Protein AF-A0A1W9IJ29-F1 (afdb_monomer_lite)

Sequence (70 aa):
RRFSFVPAALLSASIFALAHGYGLIGFVSVLWSGFLWAWIYEKTGSLIPGMIAHAVNNLLVSLTVMALLR

Foldseek 3Di:
DPDDQVVVQQVQLQVQLVVVVDPPVSSVVSSVLSSVLSVVCVVPVDNVVSVVVVVVVVVVVVVVVVVVVD

pLDDT: mean 94.91, std 5.22, range [65.0, 97.94]

Secondary structure (DSSP, 8-state):
--S-HHHHHHHHHHHHHHHTT--HHHHHHHHHHHHHHHHHHHHHS-SHHHHHHHHHHHHHHHHHHHHH--

Structure (mmCIF, N/CA/C/O backbone):
data_AF-A0A1W9IJ29-F1
#
_entry.id   AF-A0A1W9IJ29-F1
#
loop_
_atom_site.group_PDB
_atom_site.id
_atom_site.type_symbol
_atom_site.label_atom_id
_atom_site.label_alt_id
_atom_site.label_comp_id
_atom_site.label_asym_id
_atom_site.label_entity_id
_atom_site.label_seq_id
_atom_site.pdbx_PDB_ins_code
_atom_site.Cartn_x
_atom_site.Cartn_y
_atom_site.Cartn_z
_atom_site.occupancy
_atom_site.B_iso_or_equiv
_atom_site.auth_seq_id
_atom_site.auth_comp_id
_atom_site.auth_asym_id
_atom_site.auth_atom_id
_atom_site.pdbx_PDB_model_num
ATOM 1 N N . ARG A 1 1 ? -20.192 -2.432 10.634 1.00 72.44 1 ARG A N 1
ATOM 2 C CA . ARG A 1 1 ? -19.296 -2.966 9.575 1.00 72.44 1 ARG A CA 1
ATOM 3 C C . ARG A 1 1 ? -19.994 -4.162 8.926 1.00 72.44 1 ARG A C 1
ATOM 5 O O . ARG A 1 1 ? -20.435 -5.019 9.674 1.00 72.44 1 ARG A O 1
ATOM 12 N N . ARG A 1 2 ? -20.173 -4.189 7.592 1.00 81.25 2 ARG A N 1
ATOM 13 C CA . ARG A 1 2 ? -20.852 -5.298 6.870 1.00 81.25 2 ARG A CA 1
ATOM 14 C C . ARG A 1 2 ? -19.960 -6.530 6.649 1.00 81.25 2 ARG A C 1
ATOM 16 O O . ARG A 1 2 ? -20.481 -7.627 6.522 1.00 81.25 2 ARG A O 1
ATOM 23 N N . PHE A 1 3 ? -18.642 -6.345 6.633 1.00 85.38 3 PHE A N 1
ATOM 24 C CA . PHE A 1 3 ? -17.644 -7.405 6.479 1.00 85.38 3 PHE A CA 1
ATOM 25 C C . PHE A 1 3 ? -16.663 -7.386 7.657 1.00 85.38 3 PHE A C 1
ATOM 27 O O . PHE A 1 3 ? -16.458 -6.334 8.273 1.00 85.38 3 PHE A O 1
ATOM 34 N N . SER A 1 4 ? -16.052 -8.536 7.956 1.00 91.94 4 SER A N 1
ATOM 35 C CA . SER A 1 4 ? -14.885 -8.609 8.841 1.00 91.94 4 SER A CA 1
ATOM 36 C C . SER A 1 4 ? -13.654 -7.995 8.160 1.00 91.94 4 SER A C 1
ATOM 38 O O . SER A 1 4 ? -13.647 -7.765 6.949 1.00 91.94 4 SER A O 1
ATOM 40 N N . PHE A 1 5 ? -12.617 -7.690 8.943 1.00 93.00 5 PHE A N 1
ATOM 41 C CA . PHE A 1 5 ? -11.438 -6.962 8.465 1.00 93.00 5 PHE A CA 1
ATOM 42 C C . PHE A 1 5 ? -10.785 -7.613 7.235 1.00 93.00 5 PHE A C 1
ATOM 44 O O . PHE A 1 5 ? -10.614 -6.953 6.217 1.00 93.00 5 PHE A O 1
ATOM 51 N N . VAL A 1 6 ? -10.464 -8.908 7.310 1.00 94.50 6 VAL A N 1
ATOM 52 C CA . VAL A 1 6 ? -9.712 -9.619 6.261 1.00 94.50 6 VAL A CA 1
ATOM 53 C C . VAL A 1 6 ? -10.394 -9.550 4.884 1.00 94.50 6 VAL A C 1
ATOM 55 O O . VAL A 1 6 ? -9.749 -9.079 3.948 1.00 94.50 6 VAL A O 1
ATOM 58 N N . PRO A 1 7 ? -11.675 -9.940 4.712 1.00 94.94 7 PRO A N 1
ATOM 59 C CA . PRO A 1 7 ? -12.336 -9.848 3.410 1.00 94.94 7 PRO A CA 1
ATOM 60 C C . PRO A 1 7 ? -12.510 -8.402 2.930 1.00 94.94 7 PRO A C 1
ATOM 62 O O . PRO A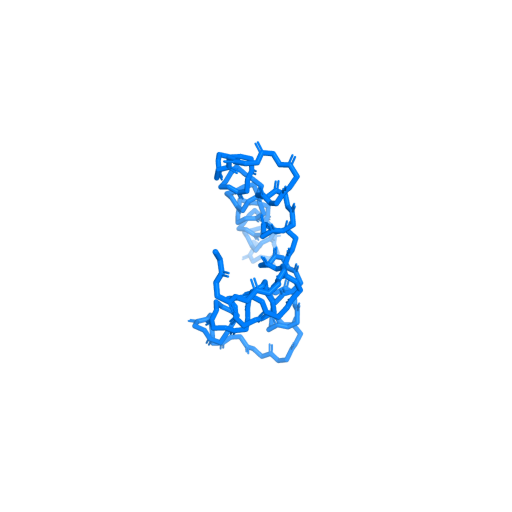 1 7 ? -12.383 -8.146 1.735 1.00 94.94 7 PRO A O 1
ATOM 65 N N . ALA A 1 8 ? -12.739 -7.442 3.834 1.00 95.62 8 ALA A N 1
ATOM 66 C CA . ALA A 1 8 ? -12.817 -6.029 3.462 1.00 95.62 8 ALA A CA 1
ATOM 67 C C . ALA A 1 8 ? -11.467 -5.489 2.955 1.00 95.62 8 ALA A C 1
ATOM 69 O O . ALA A 1 8 ? -11.417 -4.806 1.932 1.00 95.62 8 ALA A O 1
ATOM 70 N N . ALA A 1 9 ? -10.375 -5.824 3.647 1.00 96.44 9 ALA A N 1
ATOM 71 C CA . ALA A 1 9 ? -9.021 -5.426 3.285 1.00 96.44 9 ALA A CA 1
ATOM 72 C C . ALA A 1 9 ? -8.587 -6.059 1.960 1.00 96.44 9 ALA A C 1
ATOM 74 O O . ALA A 1 9 ? -8.067 -5.354 1.103 1.00 96.44 9 ALA A O 1
ATOM 75 N N . LEU A 1 10 ? -8.854 -7.354 1.758 1.00 97.12 10 LEU A N 1
ATOM 76 C CA . LEU A 1 10 ? -8.526 -8.049 0.511 1.00 97.12 10 LEU A CA 1
ATOM 77 C C . LEU A 1 10 ? -9.305 -7.493 -0.681 1.00 97.12 10 LEU A C 1
ATOM 79 O O . LEU A 1 10 ? -8.708 -7.253 -1.727 1.00 97.12 10 LEU A O 1
ATOM 83 N N . LEU A 1 11 ? -10.611 -7.249 -0.534 1.00 97.19 11 LEU A N 1
ATOM 84 C CA . LEU A 1 11 ? -11.422 -6.674 -1.608 1.00 97.19 11 LEU A CA 1
ATOM 85 C C . LEU A 1 11 ? -10.944 -5.262 -1.968 1.00 97.19 11 LEU A C 1
ATOM 87 O O . LEU A 1 11 ? -10.733 -4.963 -3.141 1.00 97.19 11 LEU A O 1
ATOM 91 N N . SER A 1 12 ? -10.721 -4.421 -0.955 1.00 96.12 12 SER A N 1
ATOM 92 C CA . SER A 1 12 ? -10.209 -3.060 -1.136 1.00 96.12 12 SER A CA 1
ATOM 93 C C . SER A 1 12 ? -8.836 -3.058 -1.817 1.00 96.12 12 SER A C 1
ATOM 95 O O . SER A 1 12 ? -8.649 -2.401 -2.841 1.00 96.12 12 SER A O 1
ATOM 97 N N . ALA A 1 13 ? -7.896 -3.861 -1.310 1.00 97.31 13 ALA A N 1
ATOM 98 C CA . ALA A 1 13 ? -6.556 -3.986 -1.871 1.00 97.31 13 ALA A CA 1
ATOM 99 C C . ALA A 1 13 ? -6.571 -4.540 -3.303 1.00 97.31 13 ALA A C 1
ATOM 101 O O . ALA A 1 13 ? -5.773 -4.104 -4.128 1.00 97.31 13 ALA A O 1
ATOM 102 N N . SER A 1 14 ? -7.489 -5.459 -3.620 1.00 97.69 14 SER A N 1
ATOM 103 C CA . SER A 1 14 ? -7.626 -6.026 -4.968 1.00 97.69 14 SER A CA 1
ATOM 104 C C . SER A 1 14 ? -8.106 -4.983 -5.970 1.00 97.69 14 SER A C 1
ATOM 106 O O . SER A 1 14 ? -7.497 -4.830 -7.024 1.00 97.69 14 SER A O 1
ATOM 108 N N . ILE A 1 15 ? -9.153 -4.223 -5.631 1.00 97.94 15 ILE A N 1
ATOM 109 C CA . ILE A 1 15 ? -9.648 -3.126 -6.477 1.00 97.94 15 ILE A CA 1
ATOM 110 C C . ILE A 1 15 ? -8.537 -2.090 -6.693 1.00 97.94 15 ILE A C 1
ATOM 112 O O . ILE A 1 15 ? -8.296 -1.659 -7.820 1.00 97.94 15 ILE A O 1
ATOM 116 N N . PHE A 1 16 ? -7.823 -1.739 -5.622 1.00 96.88 16 PHE A N 1
ATOM 117 C CA . PHE A 1 16 ? -6.698 -0.813 -5.671 1.00 96.88 16 PHE A CA 1
ATOM 118 C C . PHE A 1 16 ? -5.570 -1.315 -6.586 1.00 96.88 16 PHE A C 1
ATOM 120 O O . PHE A 1 16 ? -5.133 -0.580 -7.467 1.00 96.88 16 PHE A O 1
ATOM 127 N N . ALA A 1 17 ? -5.137 -2.570 -6.443 1.00 97.19 17 ALA A N 1
ATOM 128 C CA . ALA A 1 17 ? -4.074 -3.153 -7.261 1.00 97.19 17 ALA A CA 1
ATOM 129 C C . ALA A 1 17 ? -4.458 -3.282 -8.741 1.00 97.19 17 ALA A C 1
ATOM 131 O O . ALA A 1 17 ? -3.638 -2.991 -9.611 1.00 97.19 17 ALA A O 1
ATOM 132 N N . LEU A 1 18 ? -5.708 -3.654 -9.039 1.00 97.38 18 LEU A N 1
ATOM 133 C CA . LEU A 1 18 ? -6.209 -3.736 -10.414 1.00 97.38 18 LEU A CA 1
ATOM 134 C C . LEU A 1 18 ? -6.171 -2.374 -11.117 1.00 97.38 18 LEU A C 1
ATOM 136 O O . LEU A 1 18 ? -5.786 -2.299 -12.281 1.00 97.38 18 LEU A O 1
ATOM 140 N N . ALA A 1 19 ? -6.500 -1.293 -10.404 1.00 96.94 19 ALA A N 1
ATOM 141 C CA . ALA A 1 19 ? -6.488 0.061 -10.956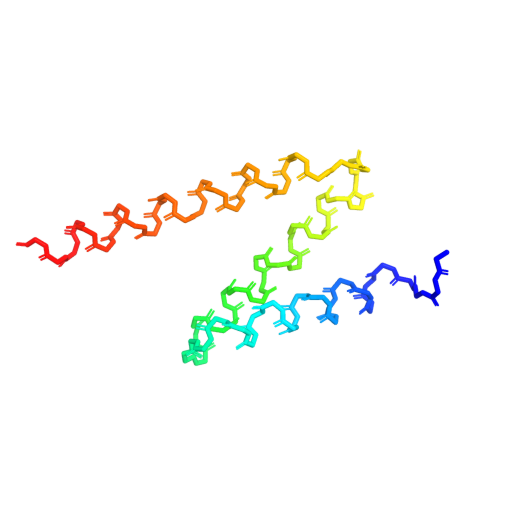 1.00 96.94 19 ALA A CA 1
ATOM 142 C C . ALA A 1 19 ? -5.088 0.557 -11.371 1.00 96.94 19 ALA A C 1
ATOM 144 O O . ALA A 1 19 ? -4.993 1.505 -12.145 1.00 96.94 19 ALA A O 1
ATOM 145 N N . HIS A 1 20 ? -4.006 -0.073 -10.895 1.00 94.31 20 HIS A N 1
ATOM 146 C CA . HIS A 1 20 ? -2.639 0.310 -11.269 1.00 94.31 20 HIS A CA 1
ATOM 147 C C . HIS A 1 20 ? -2.209 -0.233 -12.636 1.00 94.31 20 HIS A C 1
ATOM 149 O O . HIS A 1 20 ? -1.248 0.271 -13.209 1.00 94.31 20 HIS A O 1
ATOM 155 N N . GLY A 1 21 ? -2.878 -1.268 -13.158 1.00 94.38 21 GLY A N 1
ATOM 156 C CA . GLY A 1 21 ? -2.573 -1.819 -14.484 1.00 94.38 21 GLY A CA 1
ATOM 157 C C . GLY A 1 21 ? -1.172 -2.432 -14.627 1.00 94.38 21 GLY A C 1
ATOM 158 O O . GLY A 1 21 ? -0.673 -2.568 -15.741 1.00 94.38 21 GLY A O 1
ATOM 159 N N . TYR A 1 22 ? -0.513 -2.789 -13.522 1.00 93.88 22 TYR A N 1
ATOM 160 C CA . TYR A 1 22 ? 0.810 -3.411 -13.555 1.00 93.88 22 TYR A CA 1
ATOM 161 C C . TYR A 1 22 ? 0.760 -4.882 -13.987 1.00 93.88 22 TYR A C 1
ATOM 163 O O . TYR A 1 22 ? -0.239 -5.576 -13.802 1.00 93.88 22 TYR A O 1
ATOM 171 N N . GLY A 1 23 ? 1.890 -5.386 -14.500 1.00 94.31 23 GLY A N 1
ATOM 172 C CA . GLY A 1 23 ? 2.100 -6.825 -14.683 1.00 94.31 23 GLY A CA 1
ATOM 173 C C . GLY A 1 23 ? 2.096 -7.584 -13.348 1.00 94.31 23 GLY A C 1
ATOM 174 O O . GLY A 1 23 ? 2.117 -6.975 -12.280 1.00 94.31 23 GLY A O 1
ATOM 175 N N . LEU A 1 24 ? 2.121 -8.921 -13.396 1.00 95.38 24 LEU A N 1
ATOM 176 C CA . LEU A 1 24 ? 1.908 -9.793 -12.227 1.00 95.38 24 LEU A CA 1
ATOM 177 C C . LEU A 1 24 ? 2.727 -9.400 -10.981 1.00 95.38 24 LEU A C 1
ATOM 179 O O . LEU A 1 24 ? 2.180 -9.323 -9.886 1.00 95.38 24 LEU A O 1
ATOM 183 N N . ILE A 1 25 ? 4.021 -9.111 -11.142 1.00 95.12 25 ILE A N 1
ATOM 184 C CA . ILE A 1 25 ? 4.905 -8.753 -10.019 1.00 95.12 25 ILE A CA 1
ATOM 185 C C . ILE A 1 25 ? 4.491 -7.412 -9.394 1.00 95.12 25 ILE A C 1
ATOM 187 O O . ILE A 1 25 ? 4.363 -7.306 -8.173 1.00 95.12 25 ILE A O 1
ATOM 191 N N . GLY A 1 26 ? 4.242 -6.394 -10.222 1.00 94.25 26 GLY A N 1
ATOM 192 C CA . GLY A 1 26 ? 3.789 -5.086 -9.747 1.00 94.25 26 GLY A CA 1
ATOM 193 C C . GLY A 1 26 ? 2.399 -5.162 -9.117 1.00 94.25 26 GLY A C 1
ATOM 194 O O . GLY A 1 26 ? 2.168 -4.559 -8.074 1.00 94.25 26 GLY A O 1
ATOM 195 N N . PHE A 1 27 ? 1.506 -5.976 -9.682 1.00 96.62 27 PHE A N 1
ATOM 196 C CA . PHE A 1 27 ? 0.189 -6.242 -9.113 1.00 96.62 27 PHE A CA 1
ATOM 197 C C . PHE A 1 27 ? 0.291 -6.827 -7.700 1.00 96.62 27 PHE A C 1
ATOM 199 O O . PHE A 1 27 ? -0.310 -6.288 -6.774 1.00 96.62 27 PHE A O 1
ATOM 206 N N . VAL A 1 28 ? 1.091 -7.884 -7.506 1.00 97.44 28 VAL A N 1
ATOM 207 C CA . VAL A 1 28 ? 1.280 -8.515 -6.187 1.00 97.44 28 VAL A CA 1
ATOM 208 C C . VAL A 1 28 ? 1.893 -7.531 -5.184 1.00 97.44 28 VAL A C 1
ATOM 210 O O . VAL A 1 28 ? 1.461 -7.484 -4.033 1.00 97.44 28 VAL A O 1
ATOM 213 N N . SER A 1 29 ? 2.843 -6.699 -5.621 1.00 95.75 29 SER A N 1
ATOM 214 C CA . SER A 1 29 ? 3.454 -5.658 -4.784 1.00 95.75 29 SER A CA 1
ATOM 215 C C . SER A 1 29 ? 2.436 -4.617 -4.297 1.00 95.75 29 SER A C 1
ATOM 217 O O . SER A 1 29 ? 2.369 -4.303 -3.102 1.00 95.75 29 SER A O 1
ATOM 219 N N . VAL A 1 30 ? 1.589 -4.113 -5.200 1.00 96.50 30 VAL A N 1
ATOM 220 C CA . VAL A 1 30 ? 0.552 -3.126 -4.861 1.00 96.50 30 VAL A CA 1
ATOM 221 C C . VAL A 1 30 ? -0.558 -3.752 -4.023 1.00 96.50 30 VAL A C 1
ATOM 223 O O . VAL A 1 30 ? -1.017 -3.127 -3.069 1.00 96.50 30 VAL A O 1
ATOM 226 N N . LEU A 1 31 ? -0.958 -4.990 -4.324 1.00 97.75 31 LEU A N 1
ATOM 227 C CA . LEU A 1 31 ? -1.942 -5.741 -3.544 1.00 97.75 31 LEU A CA 1
ATOM 228 C C . LEU A 1 31 ? -1.479 -5.895 -2.093 1.00 97.75 31 LEU A C 1
ATOM 230 O O . LEU A 1 31 ? -2.225 -5.591 -1.161 1.00 97.75 31 LEU A O 1
ATOM 234 N N . TRP A 1 32 ? -0.231 -6.324 -1.903 1.00 97.81 32 TRP A N 1
ATOM 235 C CA . TRP A 1 32 ? 0.369 -6.471 -0.582 1.00 97.81 32 TRP A CA 1
ATOM 236 C C . TRP A 1 32 ? 0.440 -5.137 0.163 1.00 97.81 32 TRP A C 1
ATOM 238 O O . TRP A 1 32 ? 0.025 -5.043 1.319 1.00 97.81 32 TRP A O 1
ATOM 248 N N . SER A 1 33 ? 0.888 -4.083 -0.520 1.00 96.25 33 SER A N 1
ATOM 249 C CA . SER A 1 33 ? 0.945 -2.734 0.046 1.00 96.25 33 SER A CA 1
ATOM 250 C C . SER A 1 33 ? -0.446 -2.242 0.464 1.00 96.25 33 SER A C 1
ATOM 252 O O . SER A 1 33 ? -0.630 -1.797 1.593 1.00 96.25 33 SER A O 1
ATOM 254 N N . GLY A 1 34 ? -1.457 -2.402 -0.396 1.00 96.94 34 GLY A N 1
ATOM 255 C CA . GLY A 1 34 ? -2.848 -2.042 -0.108 1.00 96.94 34 GLY A CA 1
ATOM 256 C C . GLY A 1 34 ? -3.412 -2.765 1.117 1.00 96.94 34 GLY A C 1
ATOM 257 O O . GLY A 1 34 ? -4.072 -2.146 1.956 1.00 96.94 34 GLY A O 1
ATOM 258 N N . PHE A 1 35 ? -3.101 -4.055 1.266 1.00 97.88 35 PHE A N 1
ATOM 259 C CA . PHE A 1 35 ? -3.482 -4.826 2.447 1.00 97.88 35 PHE A CA 1
ATOM 260 C C . PHE A 1 35 ? -2.796 -4.303 3.719 1.00 97.88 35 PHE A C 1
ATOM 262 O O . PHE A 1 35 ? -3.455 -4.142 4.748 1.00 97.88 35 PHE A O 1
ATOM 269 N N . LEU A 1 36 ? -1.500 -3.977 3.652 1.00 97.31 36 LEU A N 1
ATOM 270 C CA . LEU A 1 36 ? -0.760 -3.387 4.772 1.00 97.31 36 LEU A CA 1
ATOM 271 C C . LEU A 1 36 ? -1.338 -2.033 5.201 1.00 97.31 36 LEU A C 1
ATOM 273 O O . LEU A 1 36 ? -1.505 -1.798 6.397 1.00 97.31 36 LEU A O 1
ATOM 277 N N . TRP A 1 37 ? -1.710 -1.160 4.261 1.00 96.94 37 TRP A N 1
ATOM 278 C CA . TRP A 1 37 ? -2.341 0.127 4.580 1.00 96.94 37 TRP A CA 1
ATOM 279 C C . TRP A 1 37 ? -3.687 -0.060 5.286 1.00 96.94 37 TRP A C 1
ATOM 281 O O . TRP A 1 37 ? -3.963 0.612 6.283 1.00 96.94 37 TRP A O 1
ATOM 291 N N . ALA A 1 38 ? -4.498 -1.016 4.822 1.00 96.88 38 ALA A N 1
ATOM 292 C CA . ALA A 1 38 ? -5.755 -1.373 5.473 1.00 96.88 38 ALA A CA 1
ATOM 293 C C . ALA A 1 38 ? -5.529 -1.941 6.884 1.00 96.88 38 ALA A C 1
ATOM 295 O O . ALA A 1 38 ? -6.273 -1.616 7.808 1.00 96.88 38 ALA A O 1
ATOM 296 N N . TRP A 1 39 ? -4.487 -2.752 7.075 1.00 97.06 39 TRP A N 1
ATOM 297 C CA . TRP A 1 39 ? -4.116 -3.290 8.384 1.00 97.06 39 TRP A CA 1
ATOM 298 C C . TRP A 1 39 ? -3.660 -2.203 9.364 1.00 97.06 39 TRP A C 1
ATOM 300 O O . TRP A 1 39 ? -4.078 -2.204 10.522 1.00 97.06 39 TRP A O 1
ATOM 310 N N . ILE A 1 40 ? -2.867 -1.235 8.903 1.00 96.56 40 ILE A N 1
ATOM 311 C CA . ILE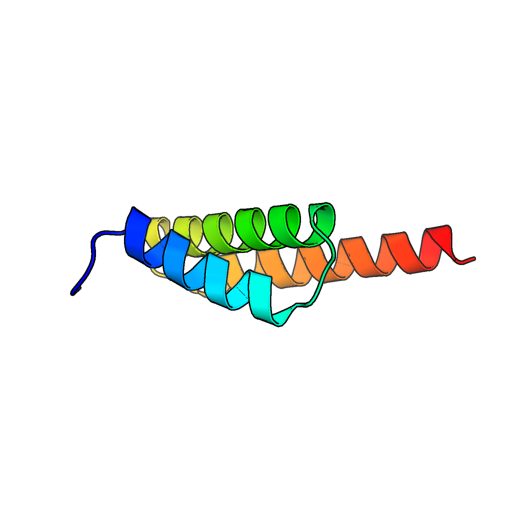 A 1 40 ? -2.467 -0.078 9.713 1.00 96.56 40 ILE A CA 1
ATOM 312 C C . ILE A 1 40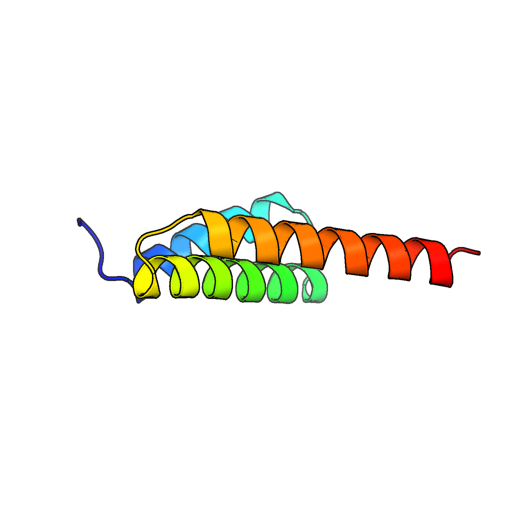 ? -3.696 0.740 10.123 1.00 96.56 40 ILE A C 1
ATOM 314 O O . ILE A 1 40 ? -3.816 1.124 11.288 1.00 96.56 40 ILE A O 1
ATOM 318 N N . TYR A 1 41 ? -4.635 0.966 9.202 1.00 96.56 41 TYR A N 1
ATOM 319 C CA . TYR A 1 41 ? -5.909 1.605 9.526 1.00 96.56 41 TYR A CA 1
ATOM 320 C C . TYR A 1 41 ? -6.688 0.814 10.586 1.00 96.56 41 TYR A C 1
ATOM 322 O O . TYR A 1 41 ? -7.171 1.403 11.548 1.00 96.56 41 TYR A O 1
ATOM 330 N N . GLU A 1 42 ? -6.761 -0.514 10.476 1.00 95.88 42 GLU A N 1
ATOM 331 C CA . GLU A 1 42 ? -7.456 -1.353 11.461 1.00 95.88 42 GLU A CA 1
ATOM 332 C C . GLU A 1 42 ? -6.849 -1.242 12.864 1.00 95.88 42 GLU A C 1
ATOM 334 O O . GLU A 1 42 ? -7.572 -1.272 13.857 1.00 95.88 42 GLU A O 1
ATOM 339 N N . LYS A 1 43 ? -5.523 -1.098 12.957 1.00 95.88 43 LYS A N 1
ATOM 340 C CA . LYS A 1 43 ? -4.815 -0.972 14.238 1.00 95.88 43 LYS A CA 1
ATOM 341 C C . LYS A 1 43 ? -4.869 0.429 14.834 1.00 95.88 43 LYS A C 1
ATOM 343 O O . LYS A 1 43 ? -4.862 0.557 16.054 1.00 95.88 43 LYS A O 1
ATOM 348 N N . THR A 1 44 ? -4.889 1.461 13.998 1.00 96.38 44 THR A N 1
ATOM 349 C CA . THR A 1 44 ? -4.764 2.858 14.445 1.00 96.38 44 THR A CA 1
ATOM 350 C C . THR 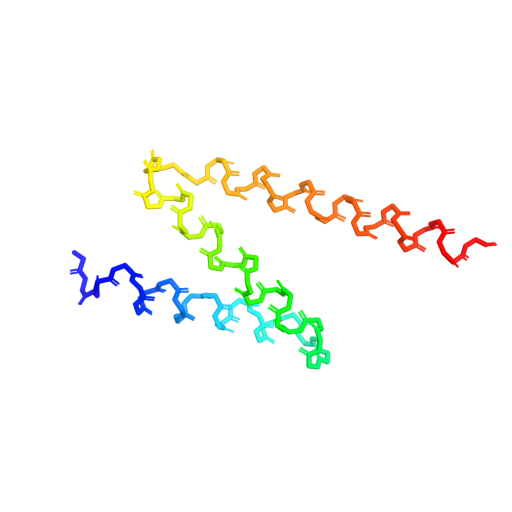A 1 44 ? -6.086 3.619 14.442 1.00 96.38 44 THR A C 1
ATOM 352 O O . THR A 1 44 ? -6.181 4.672 15.063 1.00 96.38 44 THR A O 1
ATOM 355 N N . GLY A 1 45 ? -7.094 3.139 13.710 1.00 95.50 45 GLY A N 1
ATOM 356 C CA . GLY A 1 45 ? -8.326 3.877 13.424 1.00 95.50 45 GLY A CA 1
ATOM 357 C C . GLY A 1 45 ? -8.122 5.123 12.551 1.00 95.50 45 GLY A C 1
ATOM 358 O O . GLY A 1 45 ? -9.081 5.852 12.309 1.00 95.50 45 GLY A O 1
ATOM 359 N N . SER A 1 46 ? -6.900 5.379 12.071 1.00 96.00 46 SER A N 1
ATOM 360 C CA . SER A 1 46 ? -6.528 6.590 11.339 1.00 96.00 46 SER A CA 1
ATOM 361 C C . SER A 1 46 ? -6.028 6.259 9.939 1.00 96.00 46 SER A C 1
ATOM 363 O O . SER A 1 46 ? -5.305 5.289 9.723 1.00 96.00 46 SER A O 1
ATOM 365 N N . LEU A 1 47 ? -6.401 7.094 8.970 1.00 95.50 47 LEU A N 1
ATOM 366 C CA . LEU A 1 47 ? -5.919 6.987 7.591 1.00 95.50 47 LEU A CA 1
ATOM 367 C C . LEU A 1 47 ? -4.527 7.606 7.415 1.00 95.50 47 LEU A C 1
ATOM 369 O O . LEU A 1 47 ? -3.804 7.216 6.501 1.00 95.50 47 LEU A O 1
ATOM 373 N N . ILE A 1 48 ? -4.135 8.536 8.295 1.00 97.88 48 ILE A N 1
ATOM 374 C CA . ILE A 1 48 ? -2.886 9.303 8.171 1.00 97.88 48 ILE A CA 1
ATOM 375 C C . ILE A 1 48 ? -1.656 8.384 8.089 1.00 97.88 48 ILE A C 1
ATOM 377 O O . ILE A 1 48 ? -0.869 8.557 7.157 1.00 97.88 48 ILE A O 1
ATOM 381 N N . PRO A 1 49 ? -1.476 7.377 8.969 1.00 96.06 49 PRO A N 1
ATOM 382 C CA . PRO A 1 49 ? -0.303 6.510 8.894 1.00 96.06 49 PRO A CA 1
ATOM 383 C C . PRO A 1 49 ? -0.231 5.720 7.578 1.00 96.06 49 PRO A C 1
ATOM 385 O O . PRO A 1 49 ? 0.845 5.590 6.999 1.00 96.06 49 PRO A O 1
ATOM 388 N N . GLY A 1 50 ? -1.375 5.250 7.064 1.00 96.19 50 GLY A N 1
ATOM 389 C CA . GLY A 1 50 ? -1.450 4.572 5.766 1.00 96.19 50 GLY A CA 1
ATOM 390 C C . GLY A 1 50 ? -1.135 5.504 4.592 1.00 96.19 50 GLY A C 1
ATOM 391 O O . GLY A 1 50 ? -0.396 5.123 3.688 1.00 96.19 50 GLY A O 1
ATOM 392 N N . MET A 1 51 ? -1.629 6.747 4.628 1.00 97.06 51 MET A N 1
ATOM 393 C CA . MET A 1 51 ? -1.321 7.766 3.616 1.00 97.06 51 MET A CA 1
ATOM 394 C C . MET A 1 51 ? 0.168 8.114 3.589 1.00 97.06 51 MET A C 1
ATOM 396 O O . MET A 1 51 ? 0.755 8.180 2.511 1.00 97.06 51 MET A O 1
ATOM 400 N N . ILE A 1 52 ? 0.787 8.302 4.759 1.00 97.94 52 ILE A N 1
ATOM 401 C CA . ILE A 1 52 ? 2.225 8.580 4.868 1.00 97.94 52 ILE A CA 1
ATOM 402 C C . ILE A 1 52 ? 3.025 7.412 4.301 1.00 97.94 52 ILE A C 1
ATOM 404 O O . ILE A 1 52 ? 3.913 7.617 3.478 1.00 97.94 52 ILE A O 1
ATOM 408 N N . ALA A 1 53 ? 2.701 6.184 4.701 1.00 95.88 53 ALA A N 1
ATOM 409 C CA . ALA A 1 53 ? 3.446 5.016 4.259 1.00 95.88 53 ALA A CA 1
ATOM 410 C C . ALA A 1 53 ? 3.313 4.773 2.743 1.00 95.88 53 ALA A C 1
ATOM 412 O O . ALA A 1 53 ? 4.299 4.444 2.082 1.00 95.88 53 ALA A O 1
ATOM 413 N N . HIS A 1 54 ? 2.137 5.035 2.166 1.00 96.75 54 HIS A N 1
ATOM 414 C CA . HIS A 1 54 ? 1.943 5.021 0.717 1.00 96.75 54 HIS A CA 1
ATOM 415 C C . HIS A 1 54 ? 2.752 6.134 0.027 1.00 96.75 54 HIS A C 1
ATOM 417 O O . HIS A 1 54 ? 3.479 5.860 -0.927 1.00 96.75 54 HIS A O 1
ATOM 423 N N . ALA A 1 55 ? 2.705 7.373 0.522 1.00 97.81 55 ALA A N 1
ATOM 424 C CA . ALA A 1 55 ? 3.474 8.477 -0.054 1.00 97.81 55 ALA A CA 1
ATOM 425 C C . ALA A 1 55 ? 4.990 8.203 -0.037 1.00 97.81 55 ALA A C 1
ATOM 427 O O . ALA A 1 55 ? 5.671 8.433 -1.035 1.00 97.81 55 ALA A O 1
ATOM 428 N N . VAL A 1 56 ? 5.505 7.652 1.067 1.00 97.56 56 VAL A N 1
ATOM 429 C CA . VAL A 1 56 ? 6.910 7.240 1.192 1.00 97.56 56 VAL A CA 1
ATOM 430 C C . VAL A 1 56 ? 7.250 6.131 0.198 1.00 97.56 56 VAL A C 1
ATOM 432 O O . VAL A 1 56 ? 8.280 6.218 -0.464 1.00 97.56 56 VAL A O 1
ATOM 435 N N . ASN A 1 57 ? 6.391 5.118 0.042 1.00 96.19 57 ASN A N 1
ATOM 436 C CA . ASN A 1 57 ? 6.597 4.058 -0.947 1.00 96.19 57 ASN A CA 1
ATOM 437 C C . ASN A 1 57 ? 6.724 4.644 -2.367 1.00 96.19 57 ASN A C 1
ATOM 439 O O . ASN A 1 57 ? 7.719 4.397 -3.048 1.00 96.19 57 ASN A O 1
ATOM 443 N N . ASN A 1 58 ? 5.798 5.520 -2.766 1.00 95.50 58 ASN A N 1
ATOM 444 C CA . ASN A 1 58 ? 5.835 6.164 -4.082 1.00 95.50 58 ASN A CA 1
ATOM 445 C C . ASN A 1 58 ? 7.090 7.019 -4.284 1.00 95.50 58 ASN A C 1
ATOM 447 O O . ASN A 1 58 ? 7.674 7.003 -5.370 1.00 95.50 58 ASN A O 1
ATOM 451 N N . LEU A 1 59 ? 7.530 7.741 -3.248 1.00 97.56 59 LEU A N 1
ATOM 452 C CA . LEU A 1 59 ? 8.770 8.511 -3.296 1.00 97.56 59 LEU A CA 1
ATOM 453 C C . LEU A 1 59 ? 9.973 7.596 -3.542 1.00 97.56 59 LEU A C 1
ATOM 455 O O . LEU A 1 59 ? 10.764 7.866 -4.441 1.00 97.56 59 LEU A O 1
ATOM 459 N N . LEU A 1 60 ? 10.098 6.506 -2.780 1.00 97.00 60 LEU A N 1
ATOM 460 C CA . LEU A 1 60 ? 11.213 5.569 -2.917 1.00 97.00 60 LEU A CA 1
ATOM 461 C C . LEU A 1 60 ? 11.232 4.918 -4.300 1.00 97.00 60 LEU A C 1
ATOM 463 O O . LEU A 1 60 ? 12.275 4.919 -4.946 1.00 97.00 60 LEU A O 1
ATOM 467 N N . VAL A 1 61 ? 10.084 4.441 -4.788 1.00 93.81 61 VAL A N 1
ATOM 468 C CA . VAL A 1 61 ? 9.972 3.864 -6.136 1.00 93.81 61 VAL A CA 1
ATOM 469 C C . VAL A 1 61 ? 10.374 4.887 -7.197 1.00 93.81 61 VAL A C 1
ATOM 471 O O . VAL A 1 61 ? 11.165 4.567 -8.081 1.00 93.81 61 VAL A O 1
ATOM 474 N N . SER A 1 62 ? 9.899 6.128 -7.090 1.00 94.94 62 SER A N 1
ATOM 475 C CA . SER A 1 62 ? 10.242 7.192 -8.043 1.00 94.94 62 SER A CA 1
ATOM 476 C C . SER A 1 62 ? 11.741 7.500 -8.034 1.00 94.94 62 SER A C 1
ATOM 478 O O . SER A 1 62 ? 12.355 7.602 -9.095 1.00 94.94 62 SER A O 1
ATOM 480 N N . LEU A 1 63 ? 12.353 7.597 -6.848 1.00 97.00 63 LEU A N 1
AT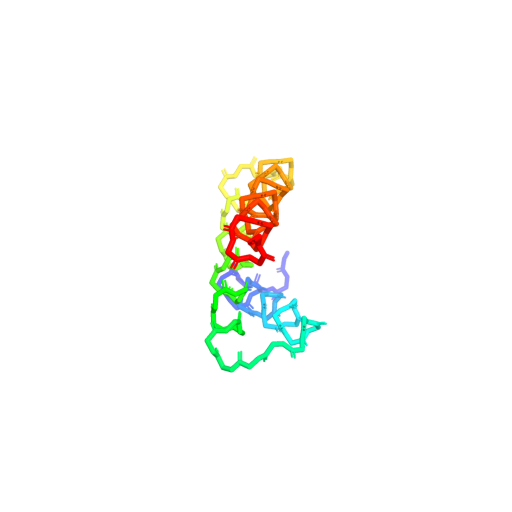OM 481 C CA . LEU A 1 63 ? 13.798 7.780 -6.696 1.00 97.00 63 LEU A CA 1
ATOM 482 C C . LEU A 1 63 ? 14.583 6.612 -7.306 1.00 97.00 63 LEU A C 1
ATOM 484 O O . LEU A 1 63 ? 15.567 6.843 -8.004 1.00 97.00 63 LEU A O 1
ATOM 488 N N . THR A 1 64 ? 14.145 5.370 -7.085 1.00 95.50 64 THR A N 1
ATOM 489 C CA . THR A 1 64 ? 14.762 4.181 -7.684 1.00 95.50 64 THR A CA 1
ATOM 490 C C . THR A 1 64 ? 14.662 4.207 -9.205 1.00 95.50 64 THR A C 1
ATOM 492 O O . THR A 1 64 ? 15.664 3.977 -9.875 1.00 95.50 64 THR A O 1
ATOM 495 N N . VAL A 1 65 ? 13.496 4.540 -9.763 1.00 93.81 65 VAL A N 1
ATOM 496 C CA . VAL A 1 65 ? 13.306 4.664 -11.215 1.00 93.81 65 VAL A CA 1
ATOM 497 C C . VAL A 1 65 ? 14.230 5.739 -11.791 1.00 93.81 65 VAL A C 1
ATOM 499 O O . VAL A 1 65 ? 14.956 5.462 -12.741 1.00 93.81 65 VAL A O 1
ATOM 502 N N . MET A 1 66 ? 14.289 6.929 -11.185 1.00 95.75 66 MET A N 1
ATOM 503 C CA . MET A 1 66 ? 15.211 7.989 -11.616 1.00 95.75 66 MET A CA 1
ATOM 504 C C . MET A 1 66 ? 16.685 7.573 -11.502 1.00 95.75 66 MET A C 1
ATOM 506 O O . MET A 1 66 ? 17.500 7.950 -12.336 1.00 95.75 66 MET A O 1
ATOM 510 N N . ALA A 1 67 ? 17.045 6.787 -10.485 1.00 95.56 67 ALA A N 1
ATOM 511 C CA . ALA A 1 67 ? 18.408 6.303 -10.294 1.00 95.56 67 ALA A CA 1
ATOM 512 C C . ALA A 1 67 ? 18.814 5.184 -11.269 1.00 95.56 67 ALA A C 1
ATOM 514 O O . ALA A 1 67 ? 20.009 5.017 -11.501 1.00 95.56 67 ALA A O 1
ATOM 515 N N . LEU A 1 68 ? 17.856 4.414 -11.794 1.00 94.12 68 LEU A N 1
ATOM 516 C CA . LEU A 1 68 ? 18.090 3.324 -12.750 1.00 94.12 68 LEU A CA 1
ATOM 517 C C . LEU A 1 68 ? 17.998 3.773 -14.214 1.00 94.12 68 LEU A C 1
ATOM 519 O O . LEU A 1 68 ? 18.569 3.114 -15.074 1.00 94.12 68 LEU A O 1
ATOM 523 N N . LEU A 1 69 ? 17.265 4.856 -14.495 1.00 90.31 69 LEU A N 1
ATOM 524 C CA . LEU A 1 69 ? 17.087 5.420 -15.841 1.00 90.31 69 LEU A CA 1
ATOM 525 C C . LEU A 1 69 ? 18.046 6.582 -16.160 1.00 90.31 69 LEU A C 1
ATOM 527 O O . LEU A 1 69 ? 17.914 7.198 -17.218 1.00 90.31 69 LEU A O 1
ATOM 531 N N . ARG A 1 70 ? 18.971 6.898 -15.249 1.00 65.00 70 ARG A N 1
ATOM 532 C CA . ARG A 1 70 ? 20.118 7.780 -15.516 1.00 65.00 70 ARG A CA 1
ATOM 533 C C . ARG A 1 70 ? 21.233 7.008 -16.217 1.00 65.00 70 ARG A C 1
ATOM 535 O O . ARG A 1 70 ? 21.960 7.649 -17.000 1.00 65.00 70 ARG A O 1
#

Radius of gyration: 13.52 Å; chains: 1; bounding box: 41×19×30 Å